Protein AF-A0A7W8ZR91-F1 (afdb_monomer_lite)

Secondary structure (DSSP, 8-state):
-------S--TTSHHHHHHHHSSGGGHHHHHHHHHHHTTTT-------PPPS------TT------

Organism: NCBI:txid188932

Sequence (66 aa):
MSEIINKYIDPLSDFGFKHLFGAEPNKDIMIEFLNALFDGQKEITDIVYSPTEYAGDEKEYRKVYF

Foldseek 3Di:
DPPPPPPDQDCPDPVSVCVQPVDPVNVVVVQVVVCVVQPPHDHDPGDDHDDPDPVDDDPPPPDDDD

Structure (mmCIF, N/CA/C/O backbone):
data_AF-A0A7W8ZR91-F1
#
_entry.id   AF-A0A7W8ZR91-F1
#
loop_
_atom_site.group_PDB
_atom_site.id
_atom_site.type_symbol
_atom_site.label_atom_id
_atom_site.label_alt_id
_atom_site.label_comp_id
_atom_site.label_asym_id
_atom_site.label_entity_id
_atom_site.label_seq_id
_atom_site.pdbx_PDB_ins_code
_atom_site.Cartn_x
_atom_site.Cartn_y
_atom_site.Cartn_z
_atom_site.occupancy
_atom_site.B_iso_or_equiv
_atom_site.auth_seq_id
_atom_site.auth_comp_id
_atom_site.auth_asym_id
_atom_site.auth_atom_id
_atom_site.pdbx_PDB_model_num
ATOM 1 N N . MET A 1 1 ? 16.764 -13.396 -29.283 1.00 42.91 1 MET A N 1
ATOM 2 C CA . MET A 1 1 ? 16.316 -13.759 -27.924 1.00 42.91 1 MET A CA 1
ATOM 3 C C . MET A 1 1 ? 14.931 -13.172 -27.758 1.00 42.91 1 MET A C 1
ATOM 5 O O . MET A 1 1 ? 14.798 -11.967 -27.895 1.00 42.91 1 MET A O 1
ATOM 9 N N . SER A 1 2 ? 13.901 -14.004 -27.621 1.00 52.31 2 SER A N 1
ATOM 10 C CA . SER A 1 2 ? 12.551 -13.524 -27.319 1.00 52.31 2 SER A CA 1
ATOM 11 C C . SER A 1 2 ? 12.544 -12.996 -25.889 1.00 52.31 2 SER A C 1
ATOM 13 O O . SER A 1 2 ? 12.871 -13.750 -24.973 1.00 52.31 2 SER A O 1
ATOM 15 N N . GLU A 1 3 ? 12.214 -11.719 -25.709 1.00 57.66 3 GLU A N 1
ATOM 16 C CA . GLU A 1 3 ? 11.937 -11.145 -24.393 1.00 57.66 3 GLU A CA 1
ATOM 17 C C . GLU A 1 3 ? 10.885 -12.016 -23.698 1.00 57.66 3 GLU A C 1
ATOM 19 O O . GLU A 1 3 ? 9.783 -12.211 -24.217 1.00 57.66 3 GLU A O 1
ATOM 24 N N . ILE A 1 4 ? 11.237 -12.603 -22.554 1.00 62.12 4 ILE A N 1
ATOM 25 C CA . ILE A 1 4 ? 10.276 -13.333 -21.731 1.00 62.12 4 ILE A CA 1
ATOM 26 C C . ILE A 1 4 ? 9.423 -12.267 -21.050 1.00 62.12 4 ILE A C 1
ATOM 28 O O . ILE A 1 4 ? 9.761 -11.772 -19.978 1.00 62.12 4 ILE A O 1
ATOM 32 N N . ILE A 1 5 ? 8.323 -11.884 -21.693 1.00 62.62 5 ILE A N 1
ATOM 33 C CA . ILE A 1 5 ? 7.290 -11.080 -21.047 1.00 62.62 5 ILE A CA 1
ATOM 34 C C . ILE A 1 5 ? 6.628 -12.001 -20.019 1.00 62.62 5 ILE A C 1
ATOM 36 O O . ILE A 1 5 ? 5.801 -12.846 -20.370 1.00 62.62 5 ILE A O 1
ATOM 40 N N . ASN A 1 6 ? 7.026 -11.884 -18.751 1.00 65.62 6 ASN A N 1
ATOM 41 C CA . ASN A 1 6 ? 6.336 -12.549 -17.650 1.00 65.62 6 ASN A CA 1
ATOM 42 C C . ASN A 1 6 ? 4.907 -11.999 -17.584 1.00 65.62 6 ASN A C 1
ATOM 44 O O . ASN A 1 6 ? 4.668 -10.898 -17.100 1.00 65.62 6 ASN A O 1
ATOM 48 N N . LYS A 1 7 ? 3.955 -12.765 -18.127 1.00 80.38 7 LYS A N 1
ATOM 49 C CA . LYS A 1 7 ? 2.533 -12.396 -18.218 1.00 80.38 7 LYS A CA 1
ATOM 50 C C . LYS A 1 7 ? 1.870 -12.232 -16.845 1.00 80.38 7 LYS A C 1
ATOM 52 O O . LYS A 1 7 ? 0.854 -11.554 -16.740 1.00 80.38 7 LYS A O 1
ATOM 57 N N . TYR A 1 8 ? 2.426 -12.875 -15.821 1.00 88.00 8 TYR A N 1
ATOM 58 C CA . TYR A 1 8 ? 1.890 -12.901 -14.467 1.00 88.00 8 TYR A CA 1
ATOM 59 C C . TYR A 1 8 ? 2.954 -12.458 -13.470 1.00 88.00 8 TYR A C 1
ATOM 61 O O . TYR A 1 8 ? 4.141 -12.739 -13.648 1.00 88.00 8 TYR A O 1
ATOM 69 N N . ILE A 1 9 ? 2.500 -11.794 -12.414 1.00 87.62 9 ILE A N 1
ATOM 70 C CA . ILE A 1 9 ? 3.316 -11.427 -11.264 1.00 87.62 9 ILE A CA 1
ATOM 71 C C . ILE A 1 9 ? 3.029 -12.449 -10.171 1.00 87.62 9 ILE A C 1
ATOM 73 O O . ILE A 1 9 ? 1.868 -12.687 -9.847 1.00 87.62 9 ILE A O 1
ATOM 77 N N . ASP A 1 10 ? 4.079 -13.051 -9.618 1.00 90.88 10 ASP A N 1
ATOM 78 C CA . ASP A 1 10 ? 3.967 -13.862 -8.410 1.00 90.88 10 ASP A CA 1
ATOM 79 C C . ASP A 1 10 ? 3.967 -12.933 -7.182 1.00 90.88 10 ASP A C 1
ATOM 81 O O . ASP A 1 10 ? 5.029 -12.384 -6.857 1.00 90.88 10 ASP A O 1
ATOM 85 N N . PRO A 1 11 ? 2.825 -12.740 -6.492 1.00 90.12 11 PRO A N 1
ATOM 86 C CA . PRO A 1 11 ? 2.741 -11.850 -5.336 1.00 90.12 11 PRO A CA 1
ATOM 87 C C . PRO A 1 11 ? 3.561 -12.345 -4.138 1.00 90.12 11 PRO A C 1
ATOM 89 O O . PRO A 1 11 ? 3.827 -11.557 -3.235 1.00 90.12 11 PRO A O 1
ATOM 92 N N . LEU A 1 12 ? 3.966 -13.621 -4.113 1.00 91.81 12 LEU A N 1
ATOM 93 C CA . LEU A 1 12 ? 4.786 -14.190 -3.040 1.00 91.81 12 LEU A CA 1
ATOM 94 C C . LEU A 1 12 ? 6.288 -13.971 -3.264 1.00 91.81 12 LEU A C 1
ATOM 96 O O . LEU A 1 12 ? 7.089 -14.195 -2.357 1.00 91.81 12 LEU A O 1
ATOM 100 N N . SER A 1 13 ? 6.685 -13.528 -4.458 1.00 91.56 13 SER A N 1
ATOM 101 C CA . SER A 1 13 ? 8.063 -13.127 -4.730 1.00 91.56 13 SER A CA 1
ATOM 102 C C . SER A 1 13 ? 8.353 -11.735 -4.157 1.00 91.56 13 SER A C 1
ATOM 104 O O . SER A 1 13 ? 7.485 -10.867 -4.165 1.00 91.56 13 SER A O 1
ATOM 106 N N . ASP A 1 14 ? 9.595 -11.483 -3.725 1.00 85.19 14 ASP A N 1
ATOM 107 C CA . ASP A 1 14 ? 10.018 -10.157 -3.235 1.00 85.19 14 ASP A CA 1
ATOM 108 C C . ASP A 1 14 ? 9.738 -9.048 -4.265 1.00 85.19 14 ASP A C 1
ATOM 110 O O . ASP A 1 14 ? 9.211 -7.990 -3.925 1.00 85.19 14 ASP A O 1
ATOM 114 N N . PHE A 1 15 ? 10.018 -9.328 -5.544 1.00 88.75 15 PHE A N 1
ATOM 115 C CA . PHE A 1 15 ? 9.705 -8.417 -6.642 1.00 88.75 15 PHE A CA 1
ATOM 116 C C . PHE A 1 15 ? 8.201 -8.178 -6.764 1.00 88.75 15 PHE A C 1
ATOM 118 O O . PHE A 1 15 ? 7.776 -7.029 -6.807 1.00 88.75 15 PHE A O 1
ATOM 125 N N . GLY A 1 16 ? 7.398 -9.241 -6.831 1.00 90.19 16 GLY A N 1
ATOM 126 C CA . GLY A 1 16 ? 5.963 -9.114 -7.052 1.00 90.19 16 GLY A CA 1
ATOM 127 C C . GLY A 1 16 ? 5.258 -8.431 -5.892 1.00 90.19 16 GLY A C 1
ATOM 128 O O . GLY A 1 16 ? 4.430 -7.557 -6.129 1.00 90.19 16 GLY A O 1
ATOM 129 N N . PHE A 1 17 ? 5.652 -8.731 -4.656 1.00 90.88 17 PHE A N 1
ATOM 130 C CA . PHE A 1 17 ? 5.121 -8.057 -3.479 1.00 90.88 17 PHE A CA 1
ATOM 131 C C . PHE A 1 17 ? 5.440 -6.556 -3.499 1.00 90.88 17 PHE A C 1
ATOM 133 O O . PHE A 1 17 ? 4.539 -5.728 -3.389 1.00 90.88 17 PHE A O 1
ATOM 140 N N . LYS A 1 18 ? 6.706 -6.177 -3.723 1.00 87.88 18 LYS A N 1
ATOM 141 C CA . LYS A 1 18 ? 7.103 -4.759 -3.822 1.00 87.88 18 LYS A CA 1
ATOM 142 C C . LYS A 1 18 ? 6.438 -4.052 -4.997 1.00 87.88 18 LYS A C 1
ATOM 144 O O . LYS A 1 18 ? 6.044 -2.899 -4.869 1.00 87.88 18 LYS A O 1
ATOM 149 N N . HIS A 1 19 ? 6.302 -4.733 -6.129 1.00 88.12 19 HIS A N 1
ATOM 150 C CA . HIS A 1 19 ? 5.664 -4.175 -7.311 1.00 88.12 19 HIS A CA 1
ATOM 151 C C . HIS A 1 19 ? 4.171 -3.923 -7.080 1.00 88.12 19 HIS A C 1
ATOM 153 O O . HIS A 1 19 ? 3.663 -2.885 -7.488 1.00 88.12 19 HIS A O 1
ATOM 159 N N . LEU A 1 20 ? 3.473 -4.842 -6.409 1.00 90.38 20 LEU A N 1
ATOM 160 C CA . LEU A 1 20 ? 2.039 -4.728 -6.148 1.00 90.38 20 LEU A CA 1
ATOM 161 C C . LEU A 1 20 ? 1.718 -3.785 -4.987 1.00 90.38 20 LEU A C 1
ATOM 163 O O . LEU A 1 20 ? 0.743 -3.055 -5.080 1.00 90.38 20 LEU A O 1
ATOM 167 N N . PHE A 1 21 ? 2.527 -3.770 -3.926 1.00 90.75 21 PHE A N 1
ATOM 168 C CA . PHE A 1 21 ? 2.167 -3.102 -2.670 1.00 90.75 21 PHE A CA 1
ATOM 169 C C . PHE A 1 21 ? 3.165 -2.044 -2.183 1.00 90.75 21 PHE A C 1
ATOM 171 O O . PHE A 1 21 ? 2.905 -1.392 -1.177 1.00 90.75 21 PHE A O 1
ATOM 178 N N . GLY A 1 22 ? 4.324 -1.893 -2.826 1.00 85.81 22 GLY A N 1
ATOM 179 C CA . GLY A 1 22 ? 5.433 -1.057 -2.346 1.00 85.81 22 GLY A CA 1
ATOM 180 C C . GLY A 1 22 ? 5.619 0.269 -3.084 1.00 85.81 22 GLY A C 1
ATOM 181 O O . GLY A 1 22 ? 6.643 0.920 -2.891 1.00 85.81 22 GLY A O 1
ATOM 182 N N . ALA A 1 23 ? 4.682 0.654 -3.953 1.00 86.12 23 ALA A N 1
ATOM 183 C CA . ALA A 1 23 ? 4.763 1.877 -4.744 1.00 86.12 23 ALA A CA 1
ATOM 184 C C . ALA A 1 23 ? 3.560 2.788 -4.465 1.00 86.12 23 ALA A C 1
ATOM 186 O O . ALA A 1 23 ? 2.431 2.310 -4.420 1.00 86.12 23 ALA A O 1
ATOM 187 N N . GLU A 1 24 ? 3.794 4.102 -4.351 1.00 87.81 24 GLU A N 1
ATOM 188 C CA . GLU A 1 24 ? 2.743 5.118 -4.135 1.00 87.81 24 GLU A CA 1
ATOM 189 C C . GLU A 1 24 ? 1.531 4.995 -5.085 1.00 87.81 24 GLU A C 1
ATOM 191 O O . GLU A 1 24 ? 0.407 5.137 -4.609 1.00 87.81 24 GLU A O 1
ATOM 196 N N . PRO A 1 25 ? 1.682 4.673 -6.389 1.00 89.06 25 PRO A N 1
ATOM 197 C CA . PRO A 1 25 ? 0.530 4.482 -7.273 1.00 89.06 25 PRO A CA 1
ATOM 198 C C . PRO A 1 25 ? -0.383 3.303 -6.911 1.00 89.06 25 PRO A C 1
ATOM 200 O O . PRO A 1 25 ? -1.526 3.301 -7.346 1.00 89.06 25 PRO A O 1
ATOM 203 N N . ASN A 1 26 ? 0.113 2.326 -6.144 1.00 91.25 26 ASN A N 1
ATOM 204 C CA . ASN A 1 26 ? -0.607 1.103 -5.766 1.00 91.25 26 ASN A CA 1
ATOM 205 C C . ASN A 1 26 ? -0.982 1.095 -4.272 1.00 91.25 26 ASN A C 1
ATOM 207 O O . ASN A 1 26 ? -1.196 0.047 -3.656 1.00 91.25 26 ASN A O 1
ATOM 211 N N . LYS A 1 27 ? -0.981 2.274 -3.651 1.00 92.69 27 LYS A N 1
ATOM 212 C CA . LYS A 1 27 ? -1.214 2.461 -2.220 1.00 92.69 27 LYS A CA 1
ATOM 213 C C . LYS A 1 27 ? -2.622 2.045 -1.790 1.00 92.69 27 LYS A C 1
ATOM 215 O O . LYS A 1 27 ? -2.801 1.507 -0.701 1.00 92.69 27 LYS A O 1
ATOM 220 N N . ASP A 1 28 ? -3.600 2.267 -2.656 1.00 94.62 28 ASP A N 1
ATOM 221 C CA . ASP A 1 28 ? -4.981 1.810 -2.516 1.00 94.62 28 ASP A CA 1
ATOM 222 C C . ASP A 1 28 ? -5.067 0.285 -2.364 1.00 94.62 28 ASP A C 1
ATOM 224 O O . ASP A 1 28 ? -5.697 -0.194 -1.423 1.00 94.62 28 ASP A O 1
ATOM 228 N N . ILE A 1 29 ? -4.338 -0.468 -3.194 1.00 94.38 29 ILE A N 1
ATOM 229 C CA . ILE A 1 29 ? -4.280 -1.937 -3.123 1.00 94.38 29 ILE A CA 1
ATOM 230 C C . ILE A 1 29 ? -3.748 -2.394 -1.757 1.00 94.38 29 ILE A C 1
ATOM 232 O O . ILE A 1 29 ? -4.284 -3.324 -1.151 1.00 94.38 29 ILE A O 1
ATOM 236 N N . MET A 1 30 ? -2.701 -1.738 -1.248 1.00 94.50 30 MET A N 1
ATOM 237 C CA . MET A 1 30 ? -2.150 -2.047 0.075 1.00 94.50 30 MET A CA 1
ATOM 238 C C . MET A 1 30 ? -3.152 -1.733 1.194 1.00 94.50 30 MET A C 1
ATOM 240 O O . MET A 1 30 ? -3.310 -2.528 2.119 1.00 94.50 30 MET A O 1
ATOM 244 N N . ILE A 1 31 ? -3.855 -0.602 1.110 1.00 95.50 31 ILE A N 1
ATOM 245 C CA . ILE A 1 31 ? -4.876 -0.223 2.093 1.00 95.50 31 ILE A CA 1
ATOM 246 C C . ILE A 1 31 ? -6.022 -1.243 2.108 1.00 95.50 31 ILE A C 1
ATOM 248 O O . ILE A 1 31 ? -6.394 -1.718 3.181 1.00 95.50 31 ILE A O 1
ATOM 252 N N . GLU A 1 32 ? -6.550 -1.629 0.945 1.00 96.25 32 GLU A N 1
ATOM 253 C CA . GLU A 1 32 ? -7.612 -2.639 0.847 1.00 96.25 32 GLU A CA 1
ATOM 254 C C . GLU A 1 32 ? -7.159 -4.000 1.387 1.00 96.25 32 GLU A C 1
ATOM 256 O O . GLU A 1 32 ? -7.892 -4.643 2.143 1.00 96.25 32 GLU A O 1
ATOM 261 N N . PHE A 1 33 ? -5.932 -4.418 1.064 1.00 94.19 33 PHE A N 1
ATOM 262 C CA . PHE A 1 33 ? -5.354 -5.658 1.577 1.00 94.19 33 PHE A CA 1
ATOM 263 C C . PHE A 1 33 ? -5.275 -5.665 3.109 1.00 94.19 33 PHE A C 1
ATOM 265 O O . PHE A 1 33 ? -5.714 -6.622 3.751 1.00 94.19 33 PHE A O 1
ATOM 272 N N . LEU A 1 34 ? -4.761 -4.591 3.712 1.00 94.50 34 LEU A N 1
ATOM 273 C CA . LEU A 1 34 ? -4.666 -4.486 5.166 1.00 94.50 34 LEU A CA 1
ATOM 274 C C . LEU A 1 34 ? -6.051 -4.402 5.819 1.00 94.50 34 LEU A C 1
ATOM 276 O O . LEU A 1 34 ? -6.278 -5.049 6.839 1.00 94.50 34 LEU A O 1
ATOM 280 N N . ASN A 1 35 ? -6.997 -3.670 5.230 1.00 96.88 35 ASN A N 1
ATOM 281 C CA . ASN A 1 35 ? -8.368 -3.605 5.739 1.00 96.88 35 ASN A CA 1
ATOM 282 C C . ASN A 1 35 ? -9.064 -4.969 5.713 1.00 96.88 35 ASN A C 1
ATOM 284 O O . ASN A 1 35 ? -9.756 -5.308 6.668 1.00 96.88 35 ASN A O 1
ATOM 288 N N . ALA A 1 36 ? -8.822 -5.791 4.689 1.00 95.69 36 ALA A N 1
ATOM 289 C CA . ALA A 1 36 ? -9.317 -7.165 4.667 1.00 95.69 36 ALA A CA 1
ATOM 290 C C . ALA A 1 36 ? -8.703 -8.029 5.787 1.00 95.69 36 ALA A C 1
ATOM 292 O O . ALA A 1 36 ? -9.383 -8.890 6.343 1.00 95.69 36 ALA A O 1
ATOM 293 N N . LEU A 1 37 ? -7.435 -7.798 6.152 1.00 94.75 37 LEU A N 1
ATOM 294 C CA . LEU A 1 37 ? -6.780 -8.496 7.267 1.00 94.75 37 LEU A CA 1
ATOM 295 C C . LEU A 1 37 ? -7.284 -8.039 8.643 1.00 94.75 37 LEU A C 1
ATOM 297 O O . LEU A 1 37 ? -7.328 -8.844 9.575 1.00 94.75 37 LEU A O 1
ATOM 301 N N . PHE A 1 38 ? -7.641 -6.762 8.780 1.00 94.88 38 PHE A N 1
ATOM 302 C CA . PHE A 1 38 ? -8.092 -6.154 10.036 1.00 94.88 38 PHE A CA 1
ATOM 303 C C . PHE A 1 38 ? -9.613 -5.991 10.138 1.00 94.88 38 PHE A C 1
ATOM 305 O O . PHE A 1 38 ? -10.086 -5.251 11.010 1.00 94.88 38 PHE A O 1
ATOM 312 N N . ASP A 1 39 ? -10.370 -6.687 9.289 1.00 94.06 39 ASP A N 1
ATOM 313 C CA . ASP A 1 39 ? -11.826 -6.596 9.258 1.00 94.06 39 ASP A CA 1
ATOM 314 C C . ASP A 1 39 ? -12.438 -6.826 10.653 1.00 94.06 39 ASP A C 1
ATOM 316 O O . ASP A 1 39 ? -12.017 -7.691 11.431 1.00 94.06 39 ASP A O 1
ATOM 320 N N . GLY A 1 40 ? -13.401 -5.976 11.009 1.00 93.25 40 GLY A N 1
ATOM 321 C CA . GLY A 1 40 ? -14.027 -5.954 12.333 1.00 93.25 40 GLY A CA 1
ATOM 322 C C . GLY A 1 40 ? -13.170 -5.386 13.476 1.00 93.25 40 GLY A C 1
ATOM 323 O O . GLY A 1 40 ? -13.630 -5.392 14.620 1.00 93.25 40 GLY A O 1
ATOM 324 N N . GLN A 1 41 ? -11.955 -4.884 13.216 1.00 94.06 41 GLN A N 1
ATOM 325 C CA . GLN A 1 41 ? -11.100 -4.269 14.244 1.00 94.06 41 GLN A CA 1
ATOM 326 C C . GLN A 1 41 ? -10.819 -2.787 13.999 1.00 94.06 41 GLN A C 1
ATOM 328 O O . GLN A 1 41 ? -11.028 -1.970 14.899 1.00 94.06 41 GLN A O 1
ATOM 333 N N . LYS A 1 42 ? -10.256 -2.449 12.835 1.00 90.62 42 LYS A N 1
ATOM 334 C CA . LYS A 1 42 ? -9.814 -1.091 12.486 1.00 90.62 42 LYS A CA 1
ATOM 335 C C . LYS A 1 42 ? -9.974 -0.861 10.991 1.00 90.62 42 LYS A C 1
ATOM 337 O O . LYS A 1 42 ? -9.836 -1.796 10.214 1.00 90.62 42 LYS A O 1
ATOM 342 N N . GLU A 1 43 ? -10.185 0.397 10.627 1.00 95.62 43 GLU A N 1
ATOM 343 C CA . GLU A 1 43 ? -10.192 0.855 9.242 1.00 95.62 43 GLU A CA 1
ATOM 344 C C . GLU A 1 43 ? -8.972 1.751 9.010 1.00 95.62 43 GLU A C 1
ATOM 346 O O . GLU A 1 43 ? -8.781 2.773 9.675 1.00 95.62 43 GLU A O 1
ATOM 351 N N . ILE A 1 44 ? -8.107 1.321 8.103 1.00 95.00 44 ILE A N 1
ATOM 352 C CA . ILE A 1 44 ? -6.933 2.048 7.641 1.00 95.00 44 ILE A CA 1
ATOM 353 C C . ILE A 1 44 ? -7.386 2.949 6.498 1.00 95.00 44 ILE A C 1
ATOM 355 O O . ILE A 1 44 ? -7.852 2.466 5.469 1.00 95.00 44 ILE A O 1
ATOM 359 N N . THR A 1 45 ? -7.245 4.260 6.683 1.00 95.00 45 THR A N 1
ATOM 360 C CA . THR A 1 45 ? -7.632 5.263 5.678 1.00 95.00 45 THR A CA 1
ATOM 361 C C . THR A 1 45 ? -6.451 5.761 4.854 1.00 95.00 45 THR A C 1
ATOM 363 O O . THR A 1 45 ? -6.648 6.278 3.761 1.00 95.00 45 THR A O 1
ATOM 366 N N . ASP A 1 46 ? -5.232 5.661 5.391 1.00 93.94 46 ASP A N 1
ATOM 367 C CA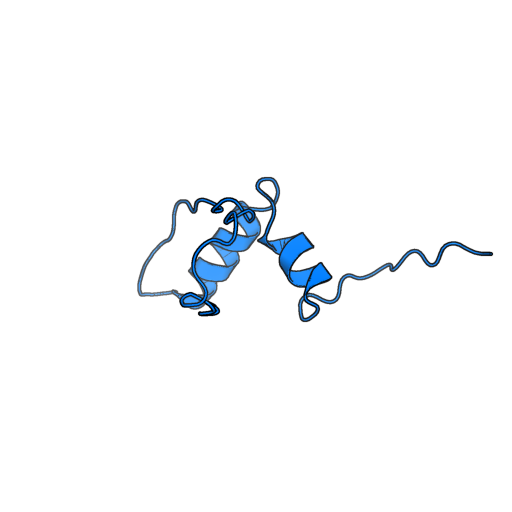 . ASP A 1 46 ? -4.008 6.081 4.716 1.00 93.94 46 ASP A CA 1
ATOM 368 C C . ASP A 1 46 ? -2.788 5.339 5.283 1.00 93.94 46 ASP A C 1
ATOM 370 O O . ASP A 1 46 ? -2.794 4.887 6.431 1.00 93.94 46 ASP A O 1
ATOM 374 N N 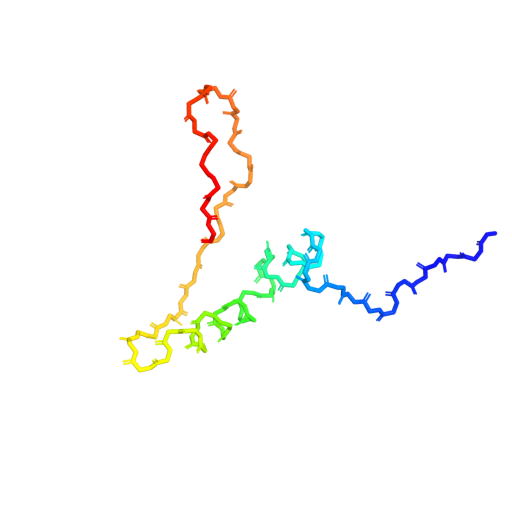. ILE A 1 47 ? -1.732 5.236 4.477 1.00 91.31 47 ILE A N 1
ATOM 375 C CA . ILE A 1 47 ? -0.420 4.692 4.861 1.00 91.31 47 ILE A CA 1
ATOM 376 C C . ILE A 1 47 ? 0.682 5.633 4.362 1.00 91.31 47 ILE A C 1
ATOM 378 O O . ILE A 1 47 ? 0.430 6.495 3.537 1.00 91.31 47 ILE A O 1
ATOM 382 N N . VAL A 1 48 ? 1.921 5.513 4.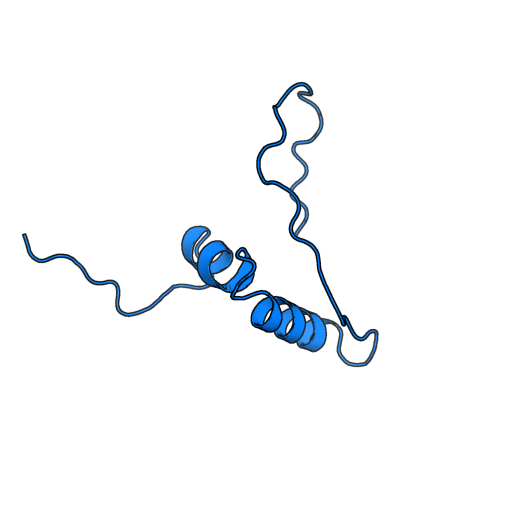822 1.00 90.06 48 VAL A N 1
ATOM 383 C CA . VAL A 1 48 ? 3.039 6.279 4.246 1.00 90.06 48 VAL A CA 1
ATOM 384 C C . VAL A 1 48 ? 4.198 5.323 4.048 1.00 90.06 48 VAL A C 1
ATOM 386 O O . VAL A 1 48 ? 4.621 4.670 5.005 1.00 90.06 48 VAL A O 1
ATOM 389 N N . TYR A 1 49 ? 4.716 5.229 2.823 1.00 86.69 49 TYR A N 1
ATOM 390 C CA . TYR A 1 49 ? 5.918 4.443 2.583 1.00 86.69 49 TYR A CA 1
ATOM 391 C C . TYR A 1 49 ? 7.129 5.192 3.133 1.00 86.69 49 TYR A C 1
ATOM 393 O O . TYR A 1 49 ? 7.384 6.350 2.801 1.00 86.69 49 TYR A O 1
ATOM 401 N N . SER A 1 50 ? 7.882 4.525 4.003 1.00 81.50 50 SER A N 1
ATOM 402 C CA . SER A 1 50 ? 9.155 5.067 4.473 1.00 81.50 50 SER A CA 1
ATOM 403 C C . SER A 1 50 ? 10.213 4.943 3.371 1.00 81.50 50 SER A C 1
ATOM 405 O O . SER A 1 50 ? 10.193 3.959 2.626 1.00 81.50 50 SER A O 1
ATOM 407 N N . PRO A 1 51 ? 11.156 5.895 3.262 1.00 73.62 51 PRO A N 1
ATOM 408 C CA . PRO A 1 51 ? 12.281 5.769 2.345 1.00 73.62 51 PRO A CA 1
ATOM 409 C C . PRO A 1 51 ? 13.032 4.453 2.580 1.00 73.62 51 PRO A C 1
ATOM 411 O O . PRO A 1 51 ? 13.375 4.116 3.712 1.00 73.62 51 PRO A O 1
ATOM 414 N N . THR A 1 52 ? 13.315 3.711 1.509 1.00 62.19 52 THR A N 1
ATOM 415 C CA . THR A 1 52 ? 14.096 2.461 1.564 1.00 62.19 52 THR A CA 1
ATOM 416 C C . THR A 1 52 ? 15.583 2.690 1.840 1.00 62.19 52 THR A C 1
ATOM 418 O O . THR A 1 52 ? 16.306 1.745 2.152 1.00 62.19 52 THR A O 1
ATOM 421 N N . GLU A 1 53 ? 16.052 3.933 1.732 1.00 53.09 53 GLU A N 1
ATOM 422 C CA . GLU A 1 53 ? 17.430 4.328 2.008 1.00 53.09 53 GLU A CA 1
ATOM 423 C C . GLU A 1 53 ? 17.581 4.758 3.470 1.00 53.09 53 GLU A C 1
ATOM 425 O O . GLU A 1 53 ? 17.631 5.941 3.799 1.00 53.09 53 GLU A O 1
ATOM 430 N N . TYR A 1 54 ? 17.714 3.785 4.368 1.00 53.41 54 TYR A N 1
ATOM 431 C CA . TYR A 1 54 ? 18.512 4.040 5.559 1.00 53.41 54 TYR A CA 1
ATOM 432 C C . TYR A 1 54 ? 19.969 4.016 5.101 1.00 53.41 54 TYR A C 1
ATOM 434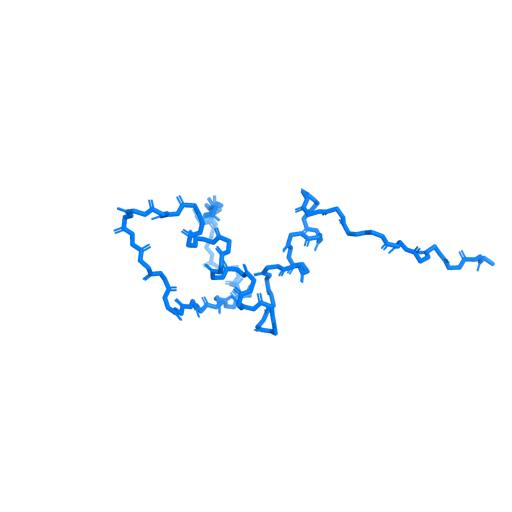 O O . TYR A 1 54 ? 20.492 2.953 4.759 1.00 53.41 54 TYR A O 1
ATOM 442 N N . ALA A 1 55 ? 20.625 5.179 5.052 1.00 44.69 55 ALA A N 1
ATOM 443 C CA . ALA A 1 55 ? 22.082 5.224 5.036 1.00 44.69 55 ALA A CA 1
ATOM 444 C C . ALA A 1 55 ? 22.544 4.424 6.259 1.00 44.69 55 ALA A C 1
ATOM 446 O O . ALA A 1 55 ? 22.338 4.840 7.397 1.00 44.69 55 ALA A O 1
ATOM 447 N N . GLY A 1 56 ? 23.018 3.204 6.015 1.00 46.56 56 GLY A N 1
ATOM 448 C CA . GLY A 1 56 ? 23.333 2.247 7.057 1.00 46.56 56 GLY A CA 1
ATOM 449 C C . GLY A 1 56 ? 24.532 2.720 7.855 1.00 46.56 56 GLY A C 1
ATOM 450 O O . GLY A 1 56 ? 25.656 2.359 7.530 1.00 46.56 56 GLY A O 1
ATOM 451 N N . ASP A 1 57 ? 24.278 3.461 8.921 1.00 47.88 57 ASP A N 1
ATOM 452 C CA . ASP A 1 57 ? 25.217 3.622 10.019 1.00 47.88 57 ASP A CA 1
ATO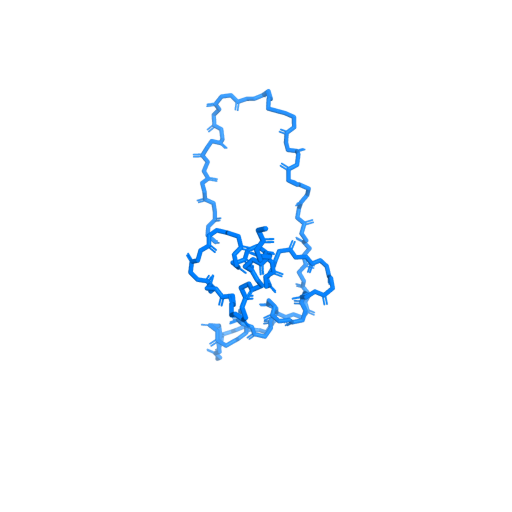M 453 C C . ASP A 1 57 ? 24.503 3.244 11.310 1.00 47.88 57 ASP 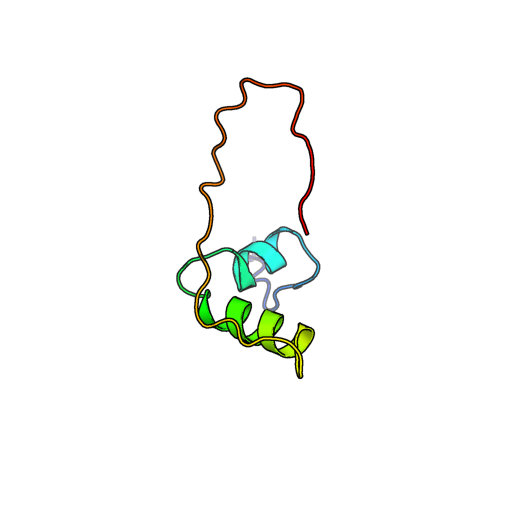A C 1
ATOM 455 O O . ASP A 1 57 ? 24.185 4.081 12.135 1.00 47.88 57 ASP A O 1
ATOM 459 N N . GLU A 1 58 ? 24.135 1.966 11.418 1.00 51.22 58 GLU A N 1
ATOM 460 C CA . GLU A 1 58 ? 24.005 1.275 12.699 1.00 51.22 58 GLU A CA 1
ATOM 461 C C . GLU A 1 58 ? 23.790 -0.220 12.435 1.00 51.22 58 GLU A C 1
ATOM 463 O O . GLU A 1 58 ? 22.772 -0.663 11.902 1.00 51.22 58 GLU A O 1
ATOM 468 N N . LYS A 1 59 ? 24.781 -1.033 12.820 1.00 51.53 59 LYS A N 1
ATOM 469 C CA . LYS A 1 59 ? 24.794 -2.505 12.710 1.00 51.53 59 LYS A CA 1
ATOM 470 C C . LYS A 1 59 ? 23.665 -3.212 13.488 1.00 51.53 59 LYS A C 1
ATOM 472 O O . LYS A 1 59 ? 23.650 -4.441 13.519 1.00 51.53 59 LYS A O 1
ATOM 477 N N . GLU A 1 60 ? 22.740 -2.479 14.103 1.00 52.88 60 GLU A N 1
ATOM 478 C CA . GLU A 1 60 ? 21.840 -2.998 15.136 1.00 52.88 60 GLU A CA 1
ATOM 479 C C . GLU A 1 60 ? 20.373 -3.159 14.699 1.00 52.88 60 GLU A C 1
ATOM 481 O O . GLU A 1 60 ? 19.642 -3.944 15.300 1.00 52.88 60 GLU A O 1
ATOM 486 N N . TYR A 1 61 ? 19.940 -2.550 13.589 1.00 48.56 61 TYR A N 1
ATOM 487 C CA . TYR A 1 61 ? 18.539 -2.624 13.143 1.00 48.56 61 TYR A CA 1
ATOM 488 C C . TYR A 1 61 ? 18.346 -3.449 11.867 1.00 48.56 61 TYR A C 1
ATOM 490 O O . TYR A 1 61 ? 17.740 -3.011 10.896 1.00 48.56 61 TYR A O 1
ATOM 498 N N . ARG A 1 62 ? 18.790 -4.712 11.875 1.00 48.47 62 ARG A N 1
ATOM 499 C CA . ARG A 1 62 ? 18.183 -5.733 11.000 1.00 48.47 62 ARG A CA 1
ATOM 500 C C . ARG A 1 62 ? 16.963 -6.324 11.698 1.00 48.47 62 ARG A C 1
ATOM 502 O O . ARG A 1 62 ? 16.996 -7.466 12.150 1.00 48.47 62 ARG A O 1
ATOM 509 N N . LYS A 1 63 ? 15.888 -5.550 11.814 1.00 45.66 63 LYS A N 1
ATOM 510 C CA . LYS A 1 63 ? 14.571 -6.116 12.116 1.00 45.66 63 LYS A CA 1
ATOM 511 C C . LYS A 1 63 ? 13.692 -5.957 10.893 1.00 45.66 63 LYS A C 1
ATOM 513 O O . LYS A 1 63 ? 13.414 -4.850 10.455 1.00 45.66 63 LYS A O 1
ATOM 518 N N . VAL A 1 64 ? 13.316 -7.103 10.336 1.00 41.44 64 VAL A N 1
ATOM 519 C CA . VAL A 1 64 ? 12.261 -7.199 9.335 1.00 41.44 64 VAL A CA 1
ATOM 520 C C . VAL A 1 64 ? 10.958 -6.930 10.075 1.00 41.44 64 VAL A C 1
ATOM 522 O O . VAL A 1 64 ? 10.589 -7.690 10.971 1.00 41.44 64 VAL A O 1
ATOM 525 N N . TYR A 1 65 ? 10.312 -5.821 9.744 1.00 44.56 65 TYR A N 1
ATOM 526 C CA . TYR A 1 65 ? 8.923 -5.583 10.104 1.00 44.56 65 TYR A CA 1
ATOM 527 C C . TYR A 1 65 ? 8.088 -6.079 8.921 1.00 44.56 65 TYR A C 1
ATOM 529 O O . TYR A 1 65 ? 8.355 -5.685 7.786 1.00 44.56 65 TYR A O 1
ATOM 537 N N . PHE A 1 66 ? 7.196 -7.033 9.198 1.00 43.81 66 PHE A N 1
ATOM 538 C CA . PHE A 1 66 ? 6.214 -7.555 8.246 1.00 43.81 66 PHE A CA 1
ATOM 539 C C . PHE A 1 66 ? 5.116 -6.525 7.998 1.00 43.81 66 PHE A C 1
ATOM 541 O O . PHE A 1 66 ? 4.770 -5.816 8.973 1.00 43.81 66 PHE A O 1
#

pLDDT: mean 78.26, std 19.15, range [41.44, 96.88]

Radius of gyration: 15.75 Å; chains: 1; bounding box: 39×20×43 Å